Protein AF-A8HQ83-F1 (afdb_monomer_lite)

Secondary structure (DSSP, 8-state):
-GGGGGHHHHHHH-GGGT--S-SEETTEEHHHHHHHHHHHHHHHHHHHHHHHHH-

Organism: Azorhizobium caulinodans (strain ATCC 43989 / DSM 5975 / JCM 20966 / LMG 6465 / NBRC 14845 / NCIMB 13405 / ORS 571) (NCBI:txid438753)

Structure (mmCIF, N/CA/C/O backbone):
data_AF-A8HQ83-F1
#
_entry.id   AF-A8HQ83-F1
#
loop_
_atom_site.group_PDB
_atom_site.id
_atom_site.type_symbol
_atom_site.label_atom_id
_atom_site.label_alt_id
_atom_site.label_comp_id
_atom_site.label_asym_id
_atom_site.label_entity_id
_atom_site.label_seq_id
_atom_site.pdbx_PDB_ins_code
_atom_site.Cartn_x
_atom_site.Cartn_y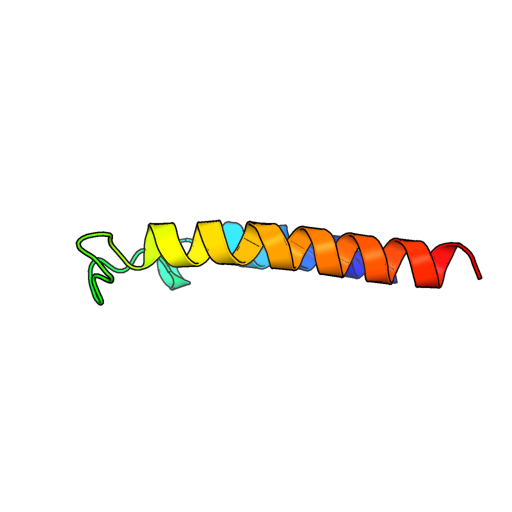
_atom_site.Cartn_z
_atom_site.occupancy
_atom_site.B_iso_or_equiv
_atom_site.auth_seq_id
_atom_site.auth_comp_id
_atom_site.auth_asym_id
_atom_site.auth_atom_id
_atom_site.pdbx_PDB_model_num
ATOM 1 N N . MET A 1 1 ? 8.586 -8.816 -16.416 1.00 74.75 1 MET A N 1
ATOM 2 C CA . MET A 1 1 ? 8.437 -7.447 -15.873 1.00 74.75 1 MET A CA 1
ATOM 3 C C . MET A 1 1 ? 6.985 -6.971 -15.795 1.00 74.75 1 MET A C 1
ATOM 5 O O . MET A 1 1 ? 6.540 -6.659 -14.704 1.00 74.75 1 MET A O 1
ATOM 9 N N . ARG A 1 2 ? 6.211 -6.964 -16.893 1.00 84.62 2 ARG A N 1
ATOM 10 C CA . ARG A 1 2 ? 4.833 -6.411 -16.920 1.00 84.62 2 ARG A CA 1
ATOM 11 C C . ARG A 1 2 ? 3.854 -7.019 -15.901 1.00 84.62 2 ARG A C 1
ATOM 13 O O . ARG A 1 2 ? 2.989 -6.312 -15.403 1.00 84.62 2 ARG A O 1
ATOM 20 N N . TRP A 1 3 ? 4.039 -8.288 -15.534 1.00 86.75 3 TRP A N 1
ATOM 21 C CA . TRP A 1 3 ? 3.248 -8.987 -14.511 1.00 86.75 3 TRP A CA 1
ATOM 22 C C . TRP A 1 3 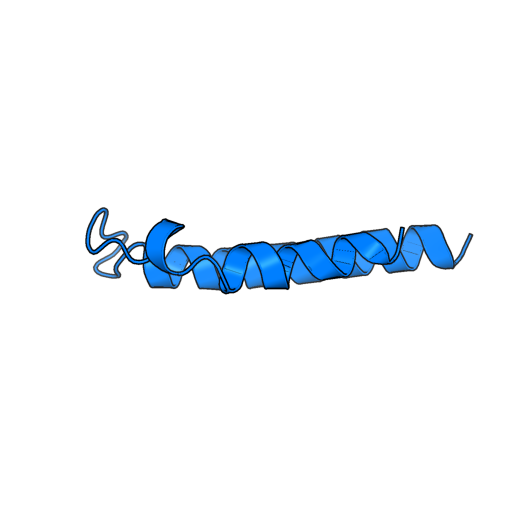?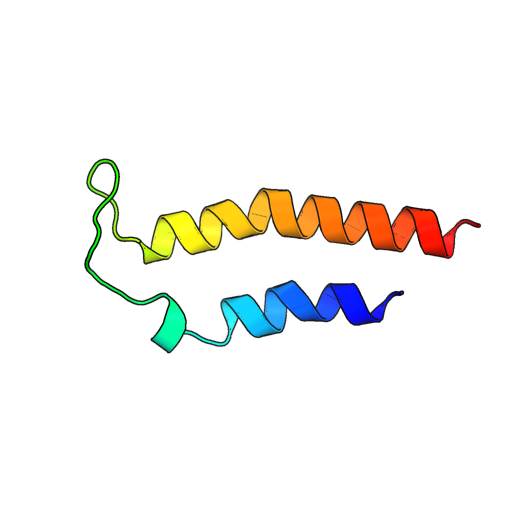 3.270 -8.320 -13.122 1.00 86.75 3 TRP A C 1
ATOM 24 O O . TRP A 1 3 ? 2.339 -8.516 -12.350 1.00 86.75 3 TRP A O 1
ATOM 34 N N . LEU A 1 4 ? 4.271 -7.480 -12.816 1.00 88.12 4 LEU A N 1
ATOM 35 C CA . LEU A 1 4 ? 4.320 -6.692 -11.573 1.00 88.12 4 LEU A CA 1
ATOM 36 C C . LEU A 1 4 ? 3.123 -5.742 -11.423 1.00 88.12 4 LEU A C 1
ATOM 38 O O . LEU A 1 4 ? 2.742 -5.408 -10.304 1.00 88.12 4 LEU A O 1
ATOM 42 N N . LEU A 1 5 ? 2.491 -5.352 -12.534 1.00 89.62 5 LEU A N 1
ATOM 43 C CA . LEU A 1 5 ? 1.286 -4.523 -12.525 1.00 89.62 5 LEU A CA 1
ATOM 44 C C . LEU A 1 5 ? 0.052 -5.260 -11.990 1.00 89.62 5 LEU A C 1
ATOM 46 O O . LEU A 1 5 ? -0.955 -4.610 -11.741 1.00 89.62 5 LEU A O 1
ATOM 50 N N . LEU A 1 6 ? 0.113 -6.582 -11.784 1.00 91.62 6 LEU A N 1
ATOM 51 C CA . LEU A 1 6 ? -0.963 -7.340 -11.139 1.00 91.62 6 LEU A CA 1
ATOM 52 C C . LEU A 1 6 ? -0.927 -7.246 -9.607 1.00 91.62 6 LEU A C 1
ATOM 54 O O . LEU A 1 6 ? -1.950 -7.472 -8.966 1.00 91.62 6 LEU A O 1
ATOM 58 N N . LEU A 1 7 ? 0.214 -6.883 -9.007 1.00 91.25 7 LEU A N 1
ATOM 59 C CA . LEU A 1 7 ? 0.366 -6.800 -7.548 1.00 91.25 7 LEU A CA 1
ATOM 60 C C . LEU A 1 7 ? -0.655 -5.868 -6.867 1.00 91.25 7 LEU A C 1
ATOM 62 O O . LEU A 1 7 ? -1.228 -6.289 -5.863 1.00 91.25 7 LEU A O 1
ATOM 66 N N . PRO A 1 8 ? -0.953 -4.662 -7.394 1.00 90.69 8 PRO A N 1
ATOM 67 C CA . PRO A 1 8 ? -1.974 -3.791 -6.818 1.00 90.69 8 PRO A CA 1
ATOM 68 C C . PRO A 1 8 ? -3.365 -4.412 -6.830 1.00 90.69 8 PRO A C 1
ATOM 70 O O . PRO A 1 8 ? -4.112 -4.260 -5.872 1.00 90.69 8 PRO A O 1
ATOM 73 N N . PHE A 1 9 ? -3.708 -5.149 -7.888 1.00 89.94 9 PHE A N 1
ATOM 74 C CA . PHE A 1 9 ? -5.006 -5.809 -7.991 1.00 89.94 9 PHE A CA 1
ATOM 75 C C . PHE A 1 9 ? -5.128 -6.930 -6.965 1.00 89.94 9 PHE A C 1
ATOM 77 O O . PHE A 1 9 ? -6.144 -7.026 -6.290 1.00 89.94 9 PHE A O 1
ATOM 84 N N . ILE A 1 10 ? -4.081 -7.737 -6.789 1.00 90.12 10 ILE A N 1
ATOM 85 C CA . ILE A 1 10 ? -4.071 -8.802 -5.778 1.00 90.12 10 ILE A CA 1
ATOM 86 C C . ILE A 1 10 ? -4.170 -8.199 -4.369 1.00 90.12 10 ILE A C 1
ATOM 88 O O . ILE A 1 10 ? -4.970 -8.662 -3.558 1.00 90.12 10 ILE A O 1
ATOM 92 N N . GLY A 1 11 ? -3.410 -7.135 -4.092 1.00 87.00 11 GLY A N 1
ATOM 93 C CA . GLY A 1 11 ? -3.428 -6.455 -2.798 1.00 87.00 11 GLY A CA 1
ATOM 94 C C . GLY A 1 11 ? -4.764 -5.790 -2.465 1.00 87.00 11 GLY A C 1
ATOM 95 O O . GLY A 1 11 ? -5.231 -5.886 -1.335 1.00 87.00 11 GLY A O 1
ATOM 96 N N . LEU A 1 12 ? -5.412 -5.159 -3.448 1.00 87.38 12 LEU A N 1
ATOM 97 C CA . LEU A 1 12 ? -6.683 -4.448 -3.262 1.00 87.38 12 LEU A CA 1
ATOM 98 C C . LEU A 1 12 ? -7.926 -5.341 -3.395 1.00 87.38 12 LEU A C 1
ATOM 100 O O . LEU A 1 12 ? -9.000 -4.940 -2.964 1.00 87.38 12 LEU A O 1
ATOM 104 N N . LEU A 1 13 ? -7.833 -6.531 -3.992 1.00 89.19 13 LEU A N 1
ATOM 105 C CA . LEU A 1 13 ? -8.966 -7.467 -4.057 1.00 89.19 13 LEU A CA 1
ATOM 106 C C . LEU A 1 13 ? -9.045 -8.377 -2.828 1.00 89.19 13 LEU A C 1
ATOM 108 O O . LEU A 1 13 ? -10.107 -8.932 -2.543 1.00 89.19 13 LEU A O 1
ATOM 112 N N . TRP A 1 14 ? -7.965 -8.496 -2.052 1.00 89.50 14 TRP A N 1
ATOM 113 C CA . TRP A 1 14 ? -7.955 -9.256 -0.803 1.00 89.50 14 TRP A CA 1
ATOM 114 C C . TRP A 1 14 ? -8.551 -8.447 0.358 1.00 89.50 14 TRP A C 1
ATOM 116 O O . TRP A 1 14 ? -7.918 -8.216 1.385 1.00 89.50 14 TRP A O 1
ATOM 126 N N . VAL A 1 15 ? -9.812 -8.040 0.219 1.00 83.06 15 VAL A N 1
ATOM 127 C CA . VAL A 1 15 ? -10.553 -7.236 1.205 1.00 83.06 15 VAL A CA 1
ATOM 128 C C . VAL A 1 15 ? -10.429 -7.741 2.655 1.00 83.06 15 VAL A C 1
ATOM 130 O O . VAL A 1 15 ? -10.151 -6.918 3.531 1.00 83.06 15 VAL A O 1
ATOM 133 N N . PRO A 1 16 ? -10.570 -9.049 2.971 1.00 83.31 16 PRO A N 1
ATOM 134 C CA . PRO A 1 16 ? -10.478 -9.501 4.363 1.00 83.31 16 PRO A CA 1
ATOM 135 C C . PRO A 1 16 ? -9.081 -9.340 4.991 1.00 83.31 16 PRO A C 1
ATOM 137 O O . PRO A 1 16 ? -8.959 -9.496 6.200 1.00 83.31 16 PRO A O 1
ATOM 140 N N . PHE A 1 17 ? -8.039 -9.020 4.214 1.00 84.94 17 PHE A N 1
ATOM 141 C CA . PHE A 1 17 ? -6.675 -8.823 4.717 1.00 84.94 17 PHE A CA 1
ATOM 142 C C . PHE A 1 17 ? -6.432 -7.432 5.309 1.00 84.94 17 PHE A C 1
ATOM 144 O O . PHE A 1 17 ? -5.499 -7.257 6.081 1.00 84.94 17 PHE A O 1
ATOM 151 N N . TYR A 1 18 ? -7.216 -6.425 4.933 1.00 81.06 18 TYR A N 1
ATOM 152 C CA . TYR A 1 18 ? -6.977 -5.046 5.374 1.00 81.06 18 TYR A CA 1
ATOM 153 C C . TYR A 1 18 ? -8.250 -4.319 5.813 1.00 81.06 18 TYR A C 1
ATOM 155 O O . TYR A 1 18 ? -8.179 -3.186 6.289 1.00 81.06 18 TYR A O 1
ATOM 163 N N . ASN A 1 19 ? -9.418 -4.960 5.709 1.00 83.19 19 ASN A N 1
ATOM 164 C CA . ASN A 1 19 ? -10.676 -4.450 6.250 1.00 83.19 19 ASN A CA 1
ATOM 165 C C . ASN A 1 19 ? -10.772 -4.662 7.774 1.00 83.19 19 ASN A C 1
ATOM 167 O O . ASN A 1 19 ? -11.703 -5.287 8.285 1.00 83.19 19 ASN A O 1
ATOM 171 N N . PHE A 1 20 ? -9.779 -4.157 8.501 1.00 82.75 20 PHE A N 1
ATOM 172 C CA . PHE A 1 20 ? -9.756 -4.165 9.957 1.00 82.75 20 PHE A CA 1
ATOM 173 C C . PHE A 1 20 ? -10.151 -2.790 10.496 1.00 82.75 20 PHE A C 1
ATOM 175 O O . PHE A 1 20 ? -9.705 -1.753 9.997 1.00 82.75 20 PHE A O 1
ATOM 182 N N . LYS A 1 21 ? -10.992 -2.781 11.538 1.00 77.31 21 LYS A N 1
ATOM 183 C CA . LYS A 1 21 ? -11.371 -1.551 12.255 1.00 77.31 21 LYS A CA 1
ATOM 184 C C . LYS A 1 21 ? -10.222 -0.980 13.082 1.00 77.31 21 LYS A C 1
ATOM 186 O O . LYS A 1 21 ? -10.173 0.228 13.289 1.00 77.31 21 LYS A O 1
ATOM 191 N N . GLU A 1 22 ? -9.320 -1.840 13.537 1.00 84.19 22 GLU A N 1
ATOM 192 C CA . GLU A 1 22 ? -8.162 -1.487 14.348 1.00 84.19 22 GLU A CA 1
ATOM 193 C C . GLU A 1 22 ? -6.891 -2.063 13.703 1.00 84.19 22 GLU A C 1
ATOM 195 O O . GLU A 1 22 ? -6.954 -3.152 13.129 1.00 84.19 22 GLU A O 1
ATOM 200 N N . PRO A 1 23 ? -5.749 -1.358 13.767 1.00 84.44 23 PRO A N 1
ATOM 201 C CA . PRO A 1 23 ? -5.536 -0.088 14.461 1.00 84.44 23 PRO A CA 1
ATOM 202 C C . PRO A 1 23 ? -6.148 1.110 13.721 1.00 84.44 23 PRO A C 1
ATOM 204 O O . PRO A 1 23 ? -6.203 1.148 12.491 1.00 84.44 23 PRO A O 1
ATOM 207 N N . GLN A 1 24 ? -6.593 2.106 14.487 1.00 88.12 24 GLN A N 1
ATOM 208 C CA . GLN A 1 24 ? -6.931 3.419 13.945 1.00 88.12 24 GLN A CA 1
ATOM 209 C C . GLN A 1 24 ? -5.701 4.313 14.047 1.00 88.12 24 GLN A C 1
ATOM 211 O O . GLN A 1 24 ? -5.182 4.557 15.135 1.00 88.12 24 GLN A O 1
ATOM 216 N N . LEU A 1 25 ? -5.231 4.803 12.909 1.00 88.62 25 LEU A N 1
ATOM 217 C CA . LEU A 1 25 ? -4.125 5.748 12.832 1.00 88.62 25 LEU A CA 1
ATOM 218 C C . LEU A 1 25 ? -4.717 7.125 12.539 1.00 88.62 25 LEU A C 1
ATOM 220 O O . LEU A 1 25 ? -5.445 7.295 11.560 1.00 88.62 25 LEU A O 1
ATOM 224 N N . LEU A 1 26 ? -4.433 8.096 13.410 1.00 90.00 26 LEU A N 1
ATOM 225 C CA . LEU A 1 26 ? -4.959 9.466 13.320 1.00 90.00 26 LEU A CA 1
ATOM 226 C C . LEU A 1 26 ? -6.501 9.535 13.227 1.00 90.00 26 LEU A C 1
ATOM 228 O O . LEU A 1 26 ? -7.043 10.411 12.563 1.00 90.00 26 LEU A O 1
ATOM 232 N N . GLY A 1 27 ? -7.213 8.595 13.861 1.00 87.69 27 GLY A N 1
ATOM 233 C CA . GLY A 1 27 ? -8.682 8.522 13.824 1.00 87.69 27 GLY A CA 1
ATOM 234 C C . GLY A 1 27 ? -9.270 7.858 12.572 1.00 87.69 27 GLY A C 1
ATOM 235 O O . GLY A 1 27 ? -10.489 7.752 12.463 1.00 87.69 27 GLY A O 1
ATOM 236 N N . PHE A 1 28 ? -8.432 7.370 11.649 1.00 89.12 28 PHE A N 1
ATOM 237 C CA . PHE A 1 28 ? -8.869 6.619 10.471 1.00 89.12 28 PHE A CA 1
ATOM 238 C C . PHE A 1 28 ? -8.549 5.122 10.607 1.00 89.12 28 PHE A C 1
ATOM 240 O O . PHE A 1 28 ? -7.429 4.775 10.996 1.00 89.12 28 PHE A O 1
ATOM 247 N N . PRO A 1 29 ? -9.486 4.222 10.248 1.00 89.75 29 PRO A N 1
ATOM 248 C CA . PRO A 1 29 ? -9.233 2.783 10.201 1.00 89.75 29 PRO A CA 1
ATOM 249 C C . PRO A 1 29 ? -8.066 2.407 9.280 1.00 89.75 29 PRO A C 1
ATOM 251 O O . PRO A 1 29 ? -7.835 3.056 8.255 1.00 89.75 29 PRO A O 1
ATOM 254 N N . PHE A 1 30 ? -7.392 1.299 9.599 1.00 88.06 30 PHE A N 1
ATOM 255 C CA . PHE A 1 30 ? -6.290 0.730 8.814 1.00 88.06 30 PHE A CA 1
ATOM 256 C C . PHE A 1 30 ? -6.604 0.591 7.316 1.00 88.06 30 PHE A C 1
ATOM 258 O O . PHE A 1 30 ? -5.736 0.840 6.481 1.00 88.06 30 PHE A O 1
ATOM 265 N N . PHE A 1 31 ? -7.856 0.276 6.973 1.00 88.81 31 PHE A N 1
ATOM 266 C CA . PHE A 1 31 ? -8.346 0.180 5.596 1.00 88.81 31 PHE A CA 1
ATOM 267 C C . PHE A 1 31 ? -7.925 1.367 4.710 1.00 88.81 31 PHE A C 1
ATOM 269 O O . PHE A 1 31 ? -7.417 1.168 3.606 1.00 88.81 31 PHE A O 1
ATOM 276 N N . TYR A 1 32 ? -8.082 2.597 5.205 1.00 89.31 32 TYR A N 1
ATOM 277 C CA . TYR A 1 32 ? -7.761 3.803 4.437 1.00 89.31 32 TYR A CA 1
ATOM 278 C C . TYR A 1 32 ? -6.256 3.977 4.254 1.00 89.31 32 TYR A C 1
ATOM 280 O O . TYR A 1 32 ? -5.795 4.310 3.164 1.00 89.31 32 TYR A O 1
ATOM 288 N N . TRP A 1 33 ? -5.481 3.706 5.302 1.00 91.06 33 TRP A N 1
ATOM 289 C CA . TRP A 1 33 ? -4.022 3.774 5.250 1.00 91.06 33 TRP A CA 1
ATOM 290 C C . TRP A 1 33 ? -3.437 2.747 4.291 1.00 91.06 33 TRP A C 1
ATOM 292 O O . TRP A 1 33 ? -2.510 3.060 3.547 1.00 91.06 33 TRP A O 1
ATOM 302 N N . TYR A 1 34 ? -4.020 1.551 4.258 1.00 91.12 34 TYR A N 1
ATOM 303 C CA . TYR A 1 34 ? -3.641 0.512 3.315 1.00 91.12 34 TYR A CA 1
ATOM 304 C C . TYR A 1 34 ? -3.870 0.965 1.866 1.00 91.12 34 TYR A C 1
ATOM 306 O O . TYR A 1 34 ? -2.949 0.908 1.053 1.00 91.12 34 TYR A O 1
ATOM 314 N N . GLN A 1 35 ? -5.058 1.491 1.547 1.00 90.62 35 GLN A N 1
ATOM 315 C CA . GLN A 1 35 ? -5.355 2.028 0.212 1.00 90.62 35 GLN A CA 1
ATOM 316 C C . GLN A 1 35 ? -4.452 3.211 -0.159 1.00 90.62 35 GLN A C 1
ATOM 318 O O . GLN A 1 35 ? -3.971 3.287 -1.290 1.00 90.62 35 GLN A O 1
ATOM 323 N N . LEU A 1 36 ? -4.183 4.110 0.791 1.00 93.25 36 LEU A N 1
ATOM 324 C CA . LEU A 1 36 ? -3.308 5.257 0.571 1.00 93.25 36 LEU A CA 1
ATOM 325 C C . LEU A 1 36 ? -1.872 4.817 0.270 1.00 93.25 36 LEU A C 1
ATOM 327 O O . LEU A 1 36 ? -1.248 5.368 -0.632 1.00 93.25 36 LEU A O 1
ATOM 331 N N . LEU A 1 37 ? -1.363 3.800 0.972 1.00 93.75 37 LEU A N 1
ATOM 332 C CA . LEU A 1 37 ? -0.030 3.238 0.747 1.00 93.75 37 LEU A CA 1
ATOM 333 C C . LEU A 1 37 ? 0.114 2.631 -0.655 1.00 93.75 37 LEU A C 1
ATOM 335 O O . LEU A 1 37 ? 1.187 2.717 -1.252 1.00 93.75 37 LEU A O 1
ATOM 339 N N . TRP A 1 38 ? -0.965 2.092 -1.227 1.00 94.62 38 TRP A N 1
ATOM 340 C CA . TRP A 1 38 ? -0.952 1.591 -2.602 1.00 94.62 38 TRP A CA 1
ATOM 341 C C . TRP A 1 38 ? -0.751 2.684 -3.659 1.00 94.62 38 TRP A C 1
ATOM 343 O O . TRP A 1 38 ? -0.262 2.371 -4.744 1.00 94.62 38 TRP A O 1
ATOM 353 N N . VAL A 1 39 ? -1.038 3.958 -3.371 1.00 94.38 39 VAL A N 1
ATOM 354 C CA . VAL A 1 39 ? -0.834 5.070 -4.322 1.00 94.38 39 VAL A CA 1
ATOM 355 C C . VAL A 1 39 ? 0.649 5.256 -4.695 1.00 94.38 39 VAL A C 1
ATOM 357 O O . VAL A 1 39 ? 0.987 5.124 -5.873 1.00 94.38 39 VAL A O 1
ATOM 360 N N . PRO A 1 40 ? 1.584 5.505 -3.756 1.00 96.62 40 PRO A N 1
ATOM 361 C CA . PRO A 1 40 ? 3.001 5.572 -4.101 1.00 96.62 40 PRO A CA 1
ATOM 362 C C . PRO A 1 40 ? 3.555 4.211 -4.545 1.00 96.62 40 PRO A C 1
ATOM 364 O O . PRO A 1 40 ? 4.424 4.166 -5.415 1.00 96.62 40 PRO A O 1
ATOM 367 N N . LEU A 1 41 ? 3.040 3.098 -4.007 1.00 95.75 41 LEU A N 1
ATOM 3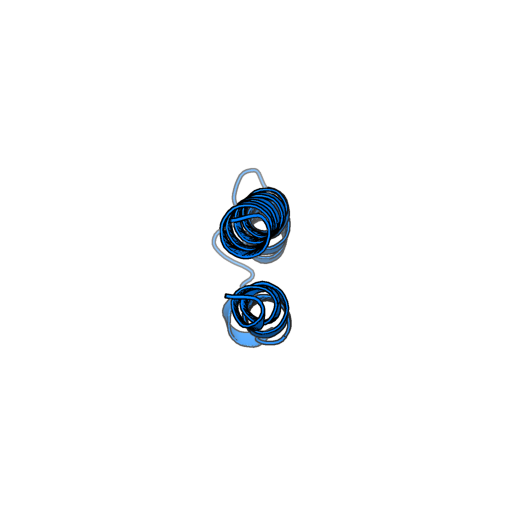68 C CA . LEU A 1 41 ? 3.523 1.761 -4.357 1.00 95.75 41 LEU A CA 1
ATOM 369 C C . LEU A 1 41 ? 3.240 1.416 -5.829 1.00 95.75 41 LEU A C 1
ATOM 371 O O . LEU A 1 41 ? 4.124 0.945 -6.540 1.00 95.75 41 LEU A O 1
ATOM 375 N N . THR A 1 42 ? 2.024 1.692 -6.307 1.00 94.81 42 THR A N 1
ATOM 376 C CA . THR A 1 42 ? 1.619 1.500 -7.713 1.00 94.81 42 THR A CA 1
ATOM 377 C C . THR A 1 42 ? 2.408 2.388 -8.665 1.00 94.81 42 THR A C 1
ATOM 379 O O . THR A 1 42 ? 2.838 1.917 -9.722 1.00 94.81 42 THR A O 1
ATOM 382 N N . SER A 1 43 ? 2.654 3.643 -8.283 1.00 95.62 43 SER A N 1
ATOM 383 C CA . SER A 1 43 ? 3.524 4.553 -9.032 1.00 95.62 43 SER A CA 1
ATOM 384 C C . SER A 1 43 ? 4.941 3.980 -9.171 1.00 95.62 43 SER A C 1
ATOM 386 O O . SER A 1 43 ? 5.465 3.874 -10.284 1.00 95.62 43 SER A O 1
ATOM 388 N N . LEU A 1 44 ? 5.528 3.497 -8.069 1.00 96.19 44 LEU A N 1
ATOM 389 C CA . LEU A 1 44 ? 6.859 2.884 -8.065 1.00 96.19 44 LEU A CA 1
ATOM 390 C C . LEU A 1 44 ? 6.914 1.609 -8.920 1.00 96.19 44 LEU A C 1
ATOM 392 O O . LEU A 1 44 ? 7.834 1.443 -9.721 1.00 96.19 44 LEU A O 1
ATOM 396 N N . LEU A 1 45 ? 5.922 0.724 -8.791 1.00 94.81 45 LEU A N 1
ATOM 397 C CA . LEU A 1 45 ? 5.818 -0.487 -9.611 1.00 94.81 45 LEU A CA 1
ATOM 398 C C . LEU A 1 45 ? 5.733 -0.142 -11.102 1.00 94.81 45 LEU A C 1
ATOM 400 O O . LEU A 1 45 ? 6.419 -0.757 -11.918 1.00 94.81 45 LEU A O 1
ATOM 404 N N . THR A 1 46 ? 4.943 0.873 -11.453 1.00 93.75 46 THR A N 1
ATOM 405 C CA . THR A 1 46 ? 4.820 1.354 -12.834 1.00 93.75 46 THR A CA 1
ATOM 406 C C . THR A 1 46 ? 6.153 1.887 -13.352 1.00 93.75 46 THR A C 1
ATOM 408 O O . THR A 1 46 ? 6.556 1.539 -14.462 1.00 93.75 46 THR A O 1
ATOM 411 N N . TYR A 1 47 ? 6.879 2.658 -12.539 1.00 94.50 47 TYR A N 1
ATOM 412 C CA . TYR A 1 47 ? 8.215 3.148 -12.880 1.00 94.50 47 TYR A CA 1
ATOM 413 C C . TYR A 1 47 ? 9.219 2.007 -13.116 1.00 94.50 47 TYR A C 1
ATOM 415 O O . TYR A 1 47 ? 9.934 2.019 -14.118 1.00 94.50 47 TYR A O 1
ATOM 423 N N . ILE A 1 48 ? 9.240 0.990 -12.247 1.00 94.19 48 ILE A N 1
ATOM 424 C CA . ILE A 1 48 ? 10.111 -0.191 -12.389 1.00 94.19 48 ILE A CA 1
ATOM 425 C C . ILE A 1 48 ? 9.801 -0.945 -13.687 1.00 94.19 48 ILE A C 1
ATOM 427 O O . ILE A 1 48 ? 10.714 -1.305 -14.434 1.00 94.19 48 ILE A O 1
ATOM 431 N N . VAL A 1 49 ? 8.516 -1.168 -13.977 1.00 93.62 49 VAL A N 1
ATOM 432 C CA . VAL A 1 49 ? 8.085 -1.845 -15.207 1.00 93.62 49 VAL A CA 1
ATOM 433 C C . VAL A 1 49 ? 8.455 -1.030 -16.437 1.00 93.62 49 VAL A C 1
ATOM 435 O O . VAL A 1 49 ? 8.956 -1.603 -17.403 1.00 93.62 49 VAL A O 1
ATOM 438 N N . TRP A 1 50 ? 8.238 0.284 -16.403 1.00 93.06 50 TRP A N 1
ATOM 439 C CA . TRP A 1 50 ? 8.605 1.186 -17.490 1.00 93.06 50 TRP A CA 1
ATOM 440 C C . TRP A 1 50 ? 10.107 1.146 -17.760 1.00 93.06 50 TRP A C 1
ATOM 442 O O . TRP A 1 50 ? 10.507 0.928 -18.902 1.00 93.06 50 TRP A O 1
ATOM 452 N N . LYS A 1 51 ? 10.933 1.269 -16.714 1.00 92.94 51 LYS A N 1
ATOM 453 C CA . LYS A 1 51 ? 12.393 1.234 -16.833 1.00 92.94 51 LYS A CA 1
ATOM 454 C C . LYS A 1 51 ? 12.867 -0.083 -17.453 1.00 92.94 51 LYS A C 1
ATOM 456 O O . LYS A 1 51 ? 13.574 -0.055 -18.448 1.00 92.94 51 LYS A O 1
ATOM 461 N N . GLY A 1 52 ? 12.400 -1.221 -16.936 1.00 87.38 52 GLY A N 1
ATOM 462 C CA . GLY A 1 52 ? 12.786 -2.546 -17.440 1.00 87.38 52 GLY A CA 1
ATOM 463 C C . GLY A 1 52 ? 12.103 -2.986 -18.742 1.00 87.38 52 GLY A C 1
ATOM 464 O O . GLY A 1 52 ? 12.326 -4.108 -19.176 1.00 87.38 52 GLY A O 1
ATOM 465 N N . THR A 1 53 ? 11.219 -2.167 -19.325 1.00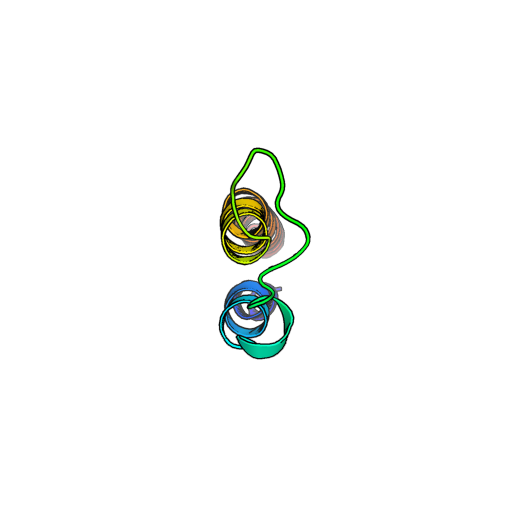 85.50 53 THR A N 1
ATOM 466 C CA . THR A 1 53 ? 10.645 -2.398 -20.669 1.00 85.50 53 THR A CA 1
ATOM 467 C C . THR A 1 53 ? 11.288 -1.492 -21.723 1.00 85.50 53 THR A C 1
ATOM 469 O O . THR A 1 53 ? 11.111 -1.731 -22.913 1.00 85.50 53 THR A O 1
ATOM 472 N N . LYS A 1 54 ? 11.952 -0.410 -21.297 1.00 75.00 54 LYS A N 1
ATOM 473 C CA . LYS A 1 54 ? 12.563 0.587 -22.182 1.00 75.00 54 LYS A CA 1
ATOM 474 C C . LYS A 1 54 ? 14.045 0.298 -22.476 1.00 75.00 54 LYS A C 1
ATOM 476 O O . LYS A 1 54 ? 14.582 0.900 -23.400 1.00 75.00 54 LYS A O 1
ATOM 481 N N . GLU A 1 55 ? 14.669 -0.586 -21.700 1.00 53.00 55 GLU A N 1
ATOM 482 C CA . GLU A 1 55 ? 15.933 -1.272 -22.028 1.00 53.00 55 GLU A CA 1
ATOM 483 C C . GLU A 1 55 ? 15.670 -2.464 -22.956 1.00 53.00 55 GLU A C 1
ATOM 485 O 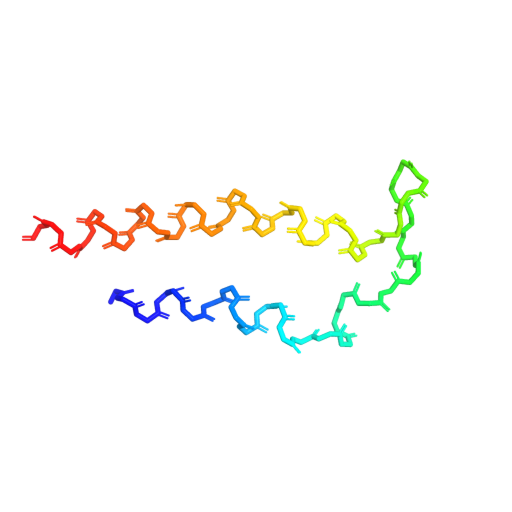O . GLU A 1 55 ? 16.488 -2.667 -23.880 1.00 53.00 55 GLU A O 1
#

Radius of gyration: 13.78 Å; chains: 1; bounding box: 27×19×37 Å

InterPro domains:
  IPR021741 Protein of unknown function DUF3311 [PF11755] (3-51)
  IPR021741 Protein of unknown function DUF3311 [PTHR40034] (3-53)

Foldseek 3Di:
DVCLLCVLVVQVVPCVVQVDQPDADPNHGSNVVSVVVVPVVNVVSVVVVVVVVVD

pLDDT: mean 88.36, std 6.95, range [53.0, 96.62]

Sequence (55 aa):
MRWLLLLPFIGLLWVPFYNFKEPQLLGFPFFYWYQLLWVPLTSLLTYIVWKGTKE